Protein AF-A0A7W1B347-F1 (afdb_monomer_lite)

pLDDT: mean 75.91, std 14.92, range [35.22, 96.06]

Secondary structure (DSSP, 8-state):
-HHHHTS--SSSHHHHHHHHHHHHHHHHHT--EEEPHHHHHHHHHHHHHHHHHHHHTTTHHHHHHHHTS---SHHHHHHH--HHHHHHHTTHHHHHHHHHTTTEEE--GGGG-TTTSPPPHHHHHHHHHHHHHH---HHHHHHHHHHHHTT--EEE-S-SGGGGGGGTSEEE---

Radius of gyration: 19.24 Å; chains: 1; bounding box: 47×31×52 Å

Sequence (175 aa):
MAYLRHAFPGEDAEHVARATALFGQIIARNQSCILTPTVYSEVLHLFVKKTYERLLKGKAAQFSAQFGVRINSWSDLLKANPAPLRALNQHLPLLRQALLANNMVIVGQEDLDFASNPPALPYGEELIARMLRYGMDTNDIVITMEASSLGIDAIVSMDRDMQRASLDFDVYTWL

Foldseek 3Di:
DVVLVVQDDDPVPPLSVLVVVVLVVCLVVLAAEEEEQVNVVVVVVVSQQSVLCVVCVVCQVVVCVVQVHRGDGSVSVCVSDVPVVVVVVVCVVVVCVVCVVSNYHYCDVVNVPCVVVPDDPVVVVQLVVQCVQLVDDSVLSVSVVVCVVVVGQAYEDCDPSNVSVVVRHNYDHDD

Structure (mmCIF, N/CA/C/O backbone):
data_AF-A0A7W1B347-F1
#
_entry.id   AF-A0A7W1B347-F1
#
loop_
_atom_site.group_PDB
_atom_site.id
_atom_site.type_symbol
_atom_site.label_atom_id
_atom_site.label_alt_id
_atom_site.label_comp_id
_atom_site.label_asym_id
_atom_site.label_entity_id
_atom_site.label_seq_id
_atom_site.pdbx_PDB_ins_code
_atom_site.Cartn_x
_atom_site.Cartn_y
_atom_site.Cartn_z
_atom_site.occupa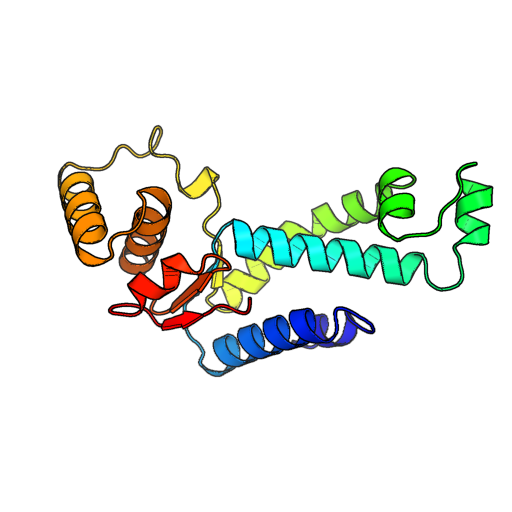ncy
_atom_site.B_iso_or_equiv
_atom_site.auth_seq_id
_atom_site.auth_comp_id
_atom_site.auth_asym_id
_atom_site.auth_atom_id
_atom_site.pdbx_PDB_model_num
ATOM 1 N N . MET A 1 1 ? -3.342 -16.190 1.254 1.00 37.06 1 MET A N 1
ATOM 2 C CA . MET A 1 1 ? -4.694 -15.691 0.887 1.00 37.06 1 MET A CA 1
ATOM 3 C C . MET A 1 1 ? -5.784 -15.888 1.953 1.00 37.06 1 MET A C 1
ATOM 5 O O . MET A 1 1 ? -6.632 -15.011 2.071 1.00 37.06 1 MET A O 1
ATOM 9 N N . ALA A 1 2 ? -5.767 -16.947 2.782 1.00 35.22 2 ALA A N 1
ATOM 10 C CA . ALA A 1 2 ? -6.730 -17.096 3.894 1.00 35.22 2 ALA A CA 1
ATOM 11 C C . ALA A 1 2 ? -6.702 -15.923 4.907 1.00 35.22 2 ALA A C 1
ATOM 13 O O . ALA A 1 2 ? -7.731 -15.565 5.474 1.00 35.22 2 ALA A O 1
ATOM 14 N N . TYR A 1 3 ? -5.544 -15.270 5.066 1.00 35.34 3 TYR A N 1
ATOM 15 C CA . TYR A 1 3 ? -5.344 -14.148 5.992 1.00 35.34 3 TYR A CA 1
ATOM 16 C C . TYR A 1 3 ? -6.043 -12.843 5.560 1.00 35.34 3 TYR A C 1
ATOM 18 O O . TYR A 1 3 ? -6.507 -12.083 6.404 1.00 35.34 3 TYR A O 1
ATOM 26 N N . LEU A 1 4 ? -6.174 -12.601 4.249 1.00 36.81 4 LEU A N 1
ATOM 27 C CA . LEU A 1 4 ? -6.777 -11.369 3.722 1.00 36.81 4 LEU A CA 1
ATOM 28 C C . LEU A 1 4 ? -8.312 -11.448 3.690 1.00 36.81 4 LEU A C 1
ATOM 30 O O . LEU A 1 4 ? -8.978 -10.471 4.012 1.00 36.81 4 LEU A O 1
ATOM 34 N N . ARG A 1 5 ? -8.901 -12.622 3.405 1.00 36.38 5 ARG A N 1
ATOM 35 C CA . ARG A 1 5 ? -10.371 -12.797 3.390 1.00 36.38 5 ARG A CA 1
ATOM 36 C C . ARG A 1 5 ? -11.026 -12.733 4.775 1.00 36.38 5 ARG A C 1
ATOM 38 O O . ARG A 1 5 ? -12.170 -12.308 4.874 1.00 36.38 5 ARG A O 1
ATOM 45 N N . HIS A 1 6 ? -10.324 -13.114 5.844 1.00 38.41 6 HIS A N 1
ATOM 46 C CA . HIS A 1 6 ? -10.853 -13.016 7.214 1.00 38.41 6 HIS A CA 1
ATOM 47 C C . HIS A 1 6 ? -10.747 -11.608 7.823 1.00 38.41 6 HIS A C 1
ATOM 49 O O . HIS A 1 6 ? -11.348 -11.339 8.866 1.00 38.41 6 HIS A O 1
ATOM 55 N N . ALA A 1 7 ? -9.998 -10.698 7.198 1.00 39.47 7 ALA A N 1
ATOM 56 C CA . ALA A 1 7 ? -9.634 -9.432 7.818 1.00 39.47 7 ALA A CA 1
ATOM 57 C C . ALA A 1 7 ? -10.665 -8.298 7.623 1.00 39.47 7 ALA A C 1
ATOM 59 O O . ALA A 1 7 ? -10.589 -7.311 8.357 1.00 39.47 7 ALA A O 1
ATOM 60 N N . PHE A 1 8 ? -11.659 -8.419 6.729 1.00 45.88 8 PHE A N 1
ATOM 61 C CA . PHE A 1 8 ? -12.406 -7.238 6.261 1.00 45.88 8 PHE A CA 1
ATOM 62 C C . PHE A 1 8 ? -13.917 -7.459 5.997 1.00 45.88 8 PHE A C 1
ATOM 64 O O . PHE A 1 8 ? -14.277 -7.968 4.938 1.00 45.88 8 PHE A O 1
ATOM 71 N N . PRO A 1 9 ? -14.822 -7.002 6.895 1.00 39.50 9 PRO A N 1
ATOM 72 C CA . PRO A 1 9 ? -16.216 -6.732 6.523 1.00 39.50 9 PRO A CA 1
ATOM 73 C C . PRO A 1 9 ? -16.675 -5.287 6.837 1.00 39.50 9 PRO A C 1
ATOM 75 O O . PRO A 1 9 ? -16.522 -4.823 7.966 1.00 39.50 9 PRO A O 1
ATOM 78 N N . GLY A 1 10 ? -17.310 -4.636 5.846 1.00 43.62 10 GLY A N 1
ATOM 79 C CA . GLY A 1 10 ? -18.163 -3.432 5.973 1.00 43.62 10 GLY A CA 1
ATOM 80 C C . GLY A 1 10 ? -17.487 -2.083 5.669 1.00 43.62 10 GLY A C 1
ATOM 81 O O . GLY A 1 10 ? -16.587 -1.707 6.408 1.00 43.62 10 GLY A O 1
ATOM 82 N N . GLU A 1 11 ? -17.921 -1.414 4.583 1.00 39.62 11 GLU A N 1
ATOM 83 C CA . GLU A 1 11 ? -17.786 0.024 4.205 1.00 39.62 11 GLU A CA 1
ATOM 84 C C . GLU A 1 11 ? -16.441 0.712 4.586 1.00 39.62 11 GLU A C 1
ATOM 86 O O . GLU A 1 11 ? -16.324 1.251 5.675 1.00 39.62 11 GLU A O 1
ATOM 91 N N . ASP A 1 12 ? -15.305 0.723 3.866 1.00 51.34 12 ASP A N 1
ATOM 92 C CA . ASP A 1 12 ? -14.918 0.739 2.438 1.00 51.34 12 ASP A CA 1
ATOM 93 C C . ASP A 1 12 ? -14.935 -0.604 1.698 1.00 51.34 12 ASP A C 1
ATOM 95 O O . ASP A 1 12 ? -13.911 -1.077 1.198 1.00 51.34 12 ASP A O 1
ATOM 99 N N . ALA A 1 13 ? -16.094 -1.251 1.605 1.00 51.94 13 ALA A N 1
ATOM 100 C CA . ALA A 1 13 ? -16.188 -2.521 0.894 1.00 51.94 13 ALA A CA 1
ATOM 101 C C . ALA A 1 13 ? -15.691 -2.406 -0.554 1.00 51.94 13 ALA A C 1
ATOM 103 O O . ALA A 1 13 ? -15.068 -3.341 -1.032 1.00 51.94 13 ALA A O 1
ATOM 104 N N . GLU A 1 14 ? -15.897 -1.269 -1.224 1.00 55.50 14 GLU A N 1
ATOM 105 C CA . GLU A 1 14 ? -15.528 -1.111 -2.627 1.00 55.50 14 GLU A CA 1
ATOM 106 C C . GLU A 1 14 ? -14.028 -0.877 -2.840 1.00 55.50 14 GLU A C 1
ATOM 108 O O . GLU A 1 14 ? -13.422 -1.648 -3.571 1.00 55.50 14 GLU A O 1
ATOM 113 N N . HIS A 1 15 ? -13.383 0.093 -2.178 1.00 57.41 15 HIS A N 1
ATOM 114 C CA . HIS A 1 15 ? -11.928 0.280 -2.313 1.00 57.41 15 HIS A CA 1
ATOM 115 C C . HIS A 1 15 ? -11.139 -0.917 -1.774 1.00 57.41 15 HIS A C 1
ATOM 117 O O . HIS A 1 15 ? -10.172 -1.343 -2.401 1.00 57.41 15 HIS A O 1
ATOM 123 N N . VAL A 1 16 ? -11.584 -1.525 -0.669 1.00 58.59 16 VAL A N 1
ATOM 124 C CA . VAL A 1 16 ? -10.960 -2.748 -0.146 1.00 58.59 16 VAL A CA 1
ATOM 125 C C . VAL A 1 16 ? -11.219 -3.929 -1.078 1.00 58.59 16 VAL A C 1
ATOM 127 O O . VAL A 1 16 ? -10.302 -4.717 -1.296 1.00 58.59 16 VAL A O 1
ATOM 130 N N . ALA A 1 17 ? -12.410 -4.066 -1.675 1.00 63.59 17 ALA A N 1
ATOM 131 C CA . ALA A 1 17 ? -12.665 -5.108 -2.671 1.00 63.59 17 ALA A CA 1
ATOM 132 C C . ALA A 1 17 ? -11.869 -4.876 -3.954 1.00 63.59 17 ALA A C 1
ATOM 134 O O . ALA A 1 17 ? -11.343 -5.845 -4.486 1.00 63.59 17 ALA A O 1
ATOM 135 N N . ARG A 1 18 ? -11.727 -3.632 -4.425 1.00 66.06 18 ARG A N 1
ATOM 136 C CA . ARG A 1 18 ? -10.913 -3.273 -5.594 1.00 66.06 18 ARG A CA 1
ATOM 137 C C . ARG A 1 18 ? -9.438 -3.567 -5.334 1.00 66.06 18 ARG A C 1
ATOM 139 O O . ARG A 1 18 ? -8.836 -4.274 -6.131 1.00 66.06 18 ARG A O 1
ATOM 146 N N . ALA A 1 19 ? -8.887 -3.142 -4.196 1.00 65.62 19 ALA A N 1
ATOM 147 C CA . ALA A 1 19 ? -7.517 -3.465 -3.801 1.00 65.62 19 ALA A CA 1
ATOM 148 C C . ALA A 1 19 ? -7.325 -4.984 -3.631 1.00 65.62 19 ALA A C 1
ATOM 150 O O . ALA A 1 19 ? -6.387 -5.559 -4.170 1.00 65.62 19 ALA A O 1
ATOM 151 N N . THR A 1 20 ? -8.247 -5.675 -2.953 1.00 67.38 20 THR A N 1
ATOM 152 C CA . THR A 1 20 ? -8.185 -7.139 -2.767 1.00 67.38 20 THR A CA 1
ATOM 153 C C . THR A 1 20 ? -8.296 -7.888 -4.094 1.00 67.38 20 THR A C 1
ATOM 155 O O . THR A 1 20 ? -7.584 -8.868 -4.304 1.00 67.38 20 THR A O 1
ATOM 158 N N . ALA A 1 21 ? -9.178 -7.447 -4.992 1.00 72.31 21 ALA A N 1
ATOM 159 C CA . ALA A 1 21 ? -9.325 -8.006 -6.328 1.00 72.31 21 ALA A CA 1
ATOM 160 C C . ALA A 1 21 ? -8.063 -7.763 -7.152 1.00 72.31 21 ALA A C 1
ATOM 162 O O . ALA A 1 21 ? -7.590 -8.692 -7.795 1.00 72.31 21 ALA A O 1
ATOM 163 N N . LEU A 1 22 ? -7.486 -6.564 -7.076 1.00 73.50 22 LEU A N 1
ATOM 164 C CA . LEU A 1 22 ? -6.257 -6.217 -7.772 1.00 73.50 22 LEU A CA 1
ATOM 165 C C . LEU A 1 22 ? -5.074 -7.064 -7.291 1.00 73.50 22 LEU A C 1
ATOM 167 O O . LEU A 1 22 ? -4.438 -7.738 -8.096 1.00 73.50 22 LEU A O 1
ATOM 171 N N . PHE A 1 23 ? -4.817 -7.111 -5.982 1.00 72.50 23 PHE A N 1
ATOM 172 C CA . PHE A 1 23 ? -3.769 -7.970 -5.425 1.00 72.50 23 PHE A CA 1
ATOM 173 C C . PHE A 1 23 ? -4.032 -9.451 -5.732 1.00 72.50 23 PHE A C 1
ATOM 175 O O . PHE A 1 23 ? -3.101 -10.204 -6.005 1.00 72.50 23 PHE A O 1
ATOM 182 N N . GLY A 1 24 ? -5.301 -9.871 -5.748 1.00 73.12 24 GLY A N 1
ATOM 183 C CA . GLY A 1 24 ? -5.703 -11.204 -6.188 1.00 73.12 24 GLY A CA 1
ATOM 184 C C . GLY A 1 24 ? -5.368 -11.485 -7.656 1.00 73.12 24 GLY A C 1
ATOM 185 O O . GLY A 1 24 ? -4.903 -12.579 -7.960 1.00 73.12 24 GLY A O 1
ATOM 186 N N . GLN A 1 25 ? -5.565 -10.513 -8.550 1.00 75.00 25 GLN A N 1
ATOM 187 C CA . GLN A 1 25 ? -5.216 -10.621 -9.969 1.00 75.00 25 GLN A CA 1
ATOM 188 C C . GLN A 1 25 ? -3.704 -10.697 -10.175 1.00 75.00 25 GLN A C 1
ATOM 190 O O . GLN A 1 25 ? -3.249 -11.577 -10.899 1.00 75.00 25 GLN A O 1
ATOM 195 N N . ILE A 1 26 ? -2.933 -9.841 -9.501 1.00 73.25 26 ILE A 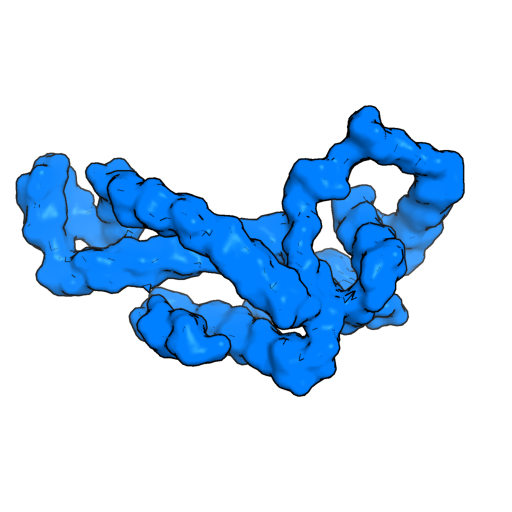N 1
ATOM 196 C CA . ILE A 1 26 ? -1.465 -9.834 -9.583 1.00 73.25 26 ILE A CA 1
ATOM 197 C C . ILE A 1 26 ? -0.895 -11.188 -9.147 1.00 73.25 26 ILE A C 1
ATOM 199 O O . ILE A 1 26 ? -0.118 -11.807 -9.872 1.00 73.25 26 ILE A O 1
ATOM 203 N N . ILE A 1 27 ? -1.357 -11.702 -8.001 1.00 73.06 27 ILE A N 1
ATOM 204 C CA . ILE A 1 27 ? -0.930 -13.010 -7.487 1.00 73.06 27 ILE A CA 1
ATOM 205 C C . ILE A 1 27 ? -1.342 -14.135 -8.441 1.00 73.06 27 ILE A C 1
ATOM 207 O O . ILE A 1 27 ? -0.553 -15.037 -8.701 1.00 73.06 27 ILE A O 1
ATOM 211 N N . ALA A 1 28 ? -2.559 -14.088 -8.993 1.00 76.38 28 ALA A N 1
ATOM 212 C CA . ALA A 1 28 ? -3.025 -15.097 -9.945 1.00 76.38 28 ALA A CA 1
ATOM 213 C C . ALA A 1 28 ? -2.215 -15.105 -11.252 1.00 76.38 28 ALA A C 1
ATOM 215 O O . ALA A 1 28 ? -2.094 -16.154 -11.882 1.00 76.38 28 ALA A O 1
ATOM 216 N N . ARG A 1 29 ? -1.658 -13.956 -11.650 1.00 78.56 29 ARG A N 1
ATOM 217 C CA . ARG A 1 29 ? -0.789 -13.818 -12.825 1.00 78.56 29 ARG A CA 1
ATOM 218 C C . ARG A 1 29 ? 0.678 -14.144 -12.534 1.00 78.56 29 ARG A C 1
ATOM 220 O O . ARG A 1 29 ? 1.456 -14.219 -13.475 1.00 78.56 29 ARG A O 1
ATOM 227 N N . ASN A 1 30 ? 1.043 -14.363 -11.265 1.00 76.00 30 ASN A N 1
ATOM 228 C CA . ASN A 1 30 ? 2.424 -14.567 -10.816 1.00 76.00 30 ASN A CA 1
ATOM 229 C C . ASN A 1 30 ? 3.379 -13.458 -11.309 1.00 76.00 30 ASN A C 1
ATOM 231 O O . ASN A 1 30 ? 4.544 -13.728 -11.593 1.00 76.00 30 ASN A O 1
ATOM 235 N N . GLN A 1 31 ? 2.863 -12.232 -11.440 1.00 79.19 31 GLN A N 1
ATOM 236 C CA . GLN A 1 31 ? 3.638 -11.077 -11.891 1.00 79.19 31 GLN A CA 1
ATOM 237 C C . GLN A 1 31 ? 4.531 -10.553 -10.775 1.00 79.19 31 GLN A C 1
ATOM 239 O O . GLN A 1 31 ? 4.167 -10.617 -9.597 1.00 79.19 31 GLN A O 1
ATOM 244 N N . SER A 1 32 ? 5.680 -10.007 -11.163 1.00 82.25 32 SER A N 1
ATOM 245 C CA . SER A 1 32 ? 6.534 -9.264 -10.248 1.00 82.25 32 SER A CA 1
ATOM 246 C C . SER A 1 32 ? 6.038 -7.824 -10.194 1.00 82.25 32 SER A C 1
ATOM 248 O O . SER A 1 32 ? 5.677 -7.246 -11.214 1.00 82.25 32 SER A O 1
ATOM 250 N N . CYS A 1 33 ? 5.958 -7.222 -9.011 1.00 81.94 33 CYS A N 1
ATOM 251 C CA . CYS A 1 33 ? 5.374 -5.888 -8.864 1.00 81.94 33 CYS A CA 1
ATOM 252 C C . CYS A 1 33 ? 6.170 -5.007 -7.915 1.00 81.94 33 CYS A C 1
ATOM 254 O O . CYS A 1 33 ? 6.548 -5.458 -6.834 1.00 81.94 33 CYS A O 1
ATOM 256 N N . ILE A 1 34 ? 6.313 -3.725 -8.265 1.00 82.75 34 ILE A N 1
ATOM 257 C CA . ILE A 1 34 ? 6.675 -2.680 -7.302 1.00 82.75 34 ILE A CA 1
ATOM 258 C C . ILE A 1 34 ? 5.408 -2.067 -6.716 1.00 82.75 34 ILE A C 1
ATOM 260 O O . ILE A 1 34 ? 4.489 -1.671 -7.436 1.00 82.75 34 ILE A O 1
ATOM 264 N N . LEU A 1 35 ? 5.396 -1.955 -5.391 1.00 80.12 35 LEU A N 1
ATOM 265 C CA . LEU A 1 35 ? 4.453 -1.153 -4.628 1.00 80.12 35 LEU A CA 1
ATOM 266 C C . LEU A 1 35 ? 5.112 0.176 -4.278 1.00 80.12 35 LEU A C 1
ATOM 268 O O . LEU A 1 35 ? 6.140 0.199 -3.596 1.00 80.12 35 LEU A O 1
ATOM 272 N N . THR A 1 36 ? 4.499 1.280 -4.708 1.00 78.94 36 THR A N 1
ATOM 273 C CA . THR A 1 36 ? 4.964 2.615 -4.318 1.00 78.94 36 THR A CA 1
ATOM 274 C C . THR A 1 36 ? 4.767 2.850 -2.812 1.00 78.94 36 THR A C 1
ATOM 276 O O . THR A 1 36 ? 3.859 2.256 -2.209 1.00 78.94 36 THR A O 1
ATOM 279 N N . PRO A 1 37 ? 5.553 3.749 -2.179 1.00 73.88 37 PRO A N 1
ATOM 280 C CA . PRO A 1 37 ? 5.396 4.073 -0.759 1.00 73.88 37 PRO A CA 1
ATOM 281 C C . PRO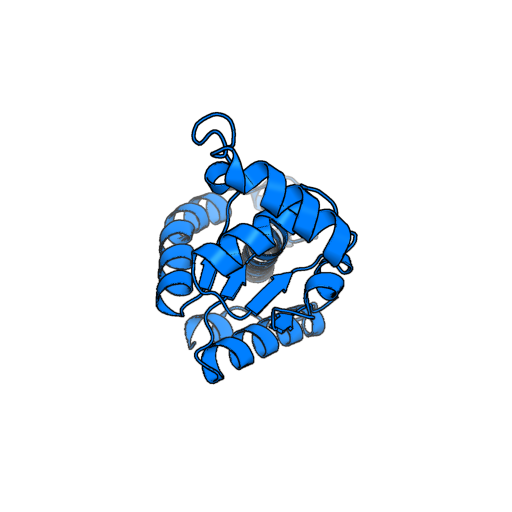 A 1 37 ? 3.961 4.465 -0.379 1.00 73.88 37 PRO A C 1
ATOM 283 O O . PRO A 1 37 ? 3.468 4.099 0.692 1.00 73.88 37 PRO A O 1
ATOM 286 N N . THR A 1 38 ? 3.267 5.176 -1.272 1.00 74.62 38 THR A N 1
ATOM 287 C CA . THR A 1 38 ? 1.878 5.611 -1.088 1.00 74.62 38 THR A CA 1
ATOM 288 C C . THR A 1 38 ? 0.919 4.425 -1.049 1.00 74.62 38 THR A C 1
ATOM 290 O O . THR A 1 38 ? 0.096 4.336 -0.139 1.00 74.62 38 THR A O 1
ATOM 293 N N . VAL A 1 39 ? 1.054 3.472 -1.979 1.00 78.31 39 VAL A N 1
ATOM 294 C CA . VAL A 1 39 ? 0.247 2.242 -1.976 1.00 78.31 39 VAL A CA 1
ATOM 295 C C . VAL A 1 39 ? 0.494 1.435 -0.709 1.00 78.31 39 VAL A C 1
ATOM 297 O O . VAL A 1 39 ? -0.454 0.981 -0.067 1.00 78.31 39 VAL A O 1
ATOM 300 N N . TYR A 1 40 ? 1.759 1.271 -0.323 1.00 77.56 40 TYR A N 1
ATOM 301 C CA . TYR A 1 40 ? 2.094 0.536 0.888 1.00 77.56 40 TYR A CA 1
ATOM 302 C C . TYR A 1 40 ? 1.495 1.206 2.135 1.00 77.56 40 TYR A C 1
ATOM 304 O O . TYR A 1 40 ? 0.863 0.536 2.953 1.00 77.56 40 TYR A O 1
ATOM 312 N N . SER A 1 41 ? 1.596 2.533 2.237 1.00 73.88 41 SER A N 1
ATOM 313 C CA . SER A 1 41 ? 1.005 3.315 3.331 1.00 73.88 41 SER A CA 1
ATOM 314 C C . SER A 1 41 ? -0.516 3.174 3.398 1.00 73.88 41 SER A C 1
ATOM 316 O O . SER A 1 41 ? -1.067 3.029 4.489 1.00 73.88 41 SER A O 1
ATOM 318 N N . GLU A 1 42 ? -1.196 3.146 2.252 1.00 75.19 42 GLU A N 1
ATOM 319 C CA . GLU A 1 42 ? -2.647 2.954 2.186 1.00 75.19 42 GLU A CA 1
ATOM 320 C C . GLU A 1 42 ? -3.056 1.550 2.654 1.00 75.19 42 GLU A C 1
ATOM 322 O O . GLU A 1 42 ? -3.980 1.394 3.454 1.00 75.19 42 GLU A O 1
ATOM 327 N N . VAL A 1 43 ? -2.319 0.511 2.244 1.00 74.12 43 VAL A N 1
ATOM 328 C CA . VAL A 1 43 ? -2.538 -0.863 2.730 1.00 74.12 43 VAL A CA 1
ATOM 329 C C . VAL A 1 43 ? -2.389 -0.931 4.253 1.00 74.12 43 VAL A C 1
ATOM 331 O O . VAL A 1 43 ? -3.221 -1.544 4.932 1.00 74.12 43 VAL A O 1
ATOM 334 N N . LEU A 1 44 ? -1.372 -0.266 4.812 1.00 76.06 44 LEU A N 1
ATOM 335 C CA . LEU A 1 44 ? -1.192 -0.167 6.261 1.00 76.06 44 LEU A CA 1
ATOM 336 C C . LEU A 1 44 ? -2.342 0.591 6.929 1.00 76.06 44 LEU A C 1
ATOM 338 O O . LEU A 1 44 ? -2.867 0.130 7.946 1.00 76.06 44 LEU A O 1
ATOM 342 N N . HIS A 1 45 ? -2.769 1.716 6.354 1.00 75.75 45 HIS A N 1
ATOM 343 C CA . HIS A 1 45 ? -3.875 2.518 6.870 1.00 75.75 45 HIS A CA 1
ATOM 344 C C . HIS A 1 45 ? -5.170 1.704 6.954 1.00 75.75 45 HIS A C 1
ATOM 346 O O . HIS A 1 45 ? -5.809 1.657 8.010 1.00 75.75 45 HIS A O 1
ATOM 352 N N . LEU A 1 46 ? -5.517 0.988 5.882 1.00 72.81 46 LEU A N 1
ATOM 353 C CA . LEU A 1 46 ? -6.682 0.105 5.834 1.00 72.81 46 LEU A CA 1
ATOM 354 C C . LEU A 1 46 ? -6.599 -1.004 6.889 1.00 72.81 46 LEU A C 1
ATOM 356 O O . LEU A 1 46 ? -7.592 -1.303 7.563 1.00 72.81 46 LEU A O 1
ATOM 360 N N . PHE A 1 47 ? -5.416 -1.589 7.080 1.00 72.88 47 PHE A N 1
ATOM 361 C CA . PHE A 1 47 ? -5.199 -2.633 8.079 1.00 72.88 47 PHE A CA 1
ATOM 362 C C . PHE A 1 47 ? -5.391 -2.118 9.514 1.00 72.88 47 PHE A C 1
ATOM 364 O O . PHE A 1 47 ? -6.062 -2.762 10.332 1.00 72.88 47 PHE A O 1
ATOM 371 N N . VAL A 1 48 ? -4.869 -0.924 9.811 1.00 79.88 48 VAL A N 1
ATOM 372 C CA . VAL A 1 48 ? -5.068 -0.245 11.098 1.00 79.88 48 VAL A CA 1
ATOM 373 C C . VAL A 1 48 ? -6.546 0.079 11.300 1.00 79.88 48 VAL A C 1
ATOM 375 O O . VAL A 1 48 ? -7.131 -0.367 12.290 1.00 79.88 48 VAL A O 1
ATOM 378 N N . LYS A 1 49 ? -7.182 0.773 10.347 1.00 80.94 49 LYS A N 1
ATOM 379 C CA . LYS A 1 49 ? -8.605 1.142 10.400 1.00 80.94 49 LYS A CA 1
ATOM 380 C C . LYS A 1 49 ? -9.478 -0.064 10.739 1.00 80.94 49 LYS A C 1
ATOM 382 O O . LYS A 1 49 ? -10.213 -0.039 11.725 1.00 80.94 49 LYS A O 1
ATOM 387 N N . LYS A 1 50 ? -9.333 -1.165 9.999 1.00 77.62 50 LYS A N 1
ATOM 388 C CA . LYS A 1 50 ? -10.166 -2.370 10.156 1.00 77.62 50 LYS A CA 1
ATOM 389 C C . LYS A 1 50 ? -9.920 -3.102 11.472 1.00 77.62 50 LYS A C 1
ATOM 391 O O . LYS A 1 50 ? -10.856 -3.645 12.063 1.00 77.62 50 LYS A O 1
ATOM 396 N N . THR A 1 51 ? -8.686 -3.081 11.972 1.00 81.50 51 THR A N 1
ATOM 397 C CA . THR A 1 51 ? -8.370 -3.600 13.310 1.00 81.50 51 THR A CA 1
ATOM 398 C C . THR A 1 51 ? -9.134 -2.825 14.382 1.00 81.50 51 THR A C 1
ATOM 400 O O . THR A 1 51 ? -9.796 -3.428 15.229 1.00 81.50 51 THR A O 1
ATOM 403 N N . TYR A 1 52 ? -9.111 -1.494 14.313 1.00 85.19 52 TYR A N 1
ATOM 404 C CA . TYR A 1 52 ? -9.799 -0.640 15.278 1.00 85.19 52 TYR A CA 1
ATOM 405 C C . TYR A 1 52 ? -11.324 -0.684 15.139 1.00 85.19 52 TYR A C 1
ATOM 407 O O . TYR A 1 52 ? -12.016 -0.726 16.152 1.00 85.19 52 TYR A O 1
ATOM 415 N N . GLU A 1 53 ? -11.865 -0.770 13.923 1.00 87.50 53 GLU A N 1
ATOM 416 C CA . GLU A 1 53 ? -13.301 -0.983 13.695 1.00 87.50 53 GLU A CA 1
ATOM 417 C C . GLU A 1 53 ? -13.785 -2.302 14.312 1.00 87.50 53 GLU A C 1
ATOM 419 O O . GLU A 1 53 ? -14.820 -2.333 14.983 1.00 87.50 53 GLU A O 1
ATOM 424 N N . ARG A 1 54 ? -13.017 -3.391 14.157 1.00 87.75 54 ARG A N 1
ATOM 425 C CA . ARG A 1 54 ? -13.349 -4.689 14.765 1.00 87.75 54 ARG A CA 1
ATOM 426 C C . ARG A 1 54 ? -13.329 -4.622 16.288 1.00 87.75 54 ARG A C 1
ATOM 428 O O . ARG A 1 54 ? -14.207 -5.197 16.925 1.00 87.75 54 ARG A O 1
ATOM 435 N N . LEU A 1 55 ? -12.342 -3.936 16.863 1.00 89.25 55 LEU A N 1
ATOM 436 C CA . LEU A 1 55 ? -12.269 -3.731 18.309 1.00 89.25 55 LEU A CA 1
ATOM 437 C C . LEU A 1 55 ? -13.466 -2.920 18.806 1.00 89.25 55 LEU A C 1
ATOM 439 O O . LEU A 1 55 ? -14.087 -3.304 19.795 1.00 89.25 55 LEU A O 1
ATOM 443 N N . LEU A 1 56 ? -13.808 -1.840 18.101 1.00 92.38 56 LEU A N 1
ATOM 444 C CA . LEU A 1 56 ? -14.871 -0.911 18.472 1.00 92.38 56 LEU A CA 1
ATOM 445 C C . LEU A 1 56 ? -16.279 -1.511 18.343 1.00 92.38 56 LEU A C 1
ATOM 447 O O . LEU A 1 56 ? -17.193 -1.066 19.043 1.00 92.38 56 LEU A O 1
ATOM 451 N N . LYS A 1 57 ? -16.471 -2.513 17.476 1.00 92.44 57 LYS A N 1
ATOM 452 C CA . LYS A 1 57 ? -17.779 -3.100 17.154 1.00 92.44 57 LYS A CA 1
ATOM 453 C C . LYS A 1 57 ? -18.546 -3.528 18.413 1.00 92.44 57 LYS A C 1
ATOM 455 O O . LYS A 1 57 ? -18.193 -4.499 19.078 1.00 92.44 57 LYS A O 1
ATOM 460 N N . GLY A 1 58 ? -19.616 -2.791 18.721 1.00 90.00 58 GLY A N 1
ATOM 461 C CA . GLY A 1 58 ? -20.480 -3.028 19.885 1.00 90.00 58 GLY A CA 1
ATOM 462 C C . GLY A 1 58 ? -19.877 -2.641 21.244 1.00 90.00 58 GLY A C 1
ATOM 463 O O . GLY A 1 58 ? -20.495 -2.914 22.266 1.00 90.00 58 GLY A O 1
ATOM 464 N N . LYS A 1 59 ? -18.695 -2.009 21.281 1.00 94.62 59 LYS A N 1
ATOM 465 C CA . LYS A 1 59 ? -17.937 -1.707 22.513 1.00 94.62 59 LYS A CA 1
ATOM 466 C C . LYS A 1 59 ? -17.637 -0.219 22.719 1.00 94.62 59 LYS A C 1
ATOM 468 O O . LYS A 1 59 ? -16.906 0.139 23.638 1.00 94.62 59 LYS A O 1
ATOM 473 N N . ALA A 1 60 ? -18.210 0.667 21.903 1.00 91.94 60 ALA A N 1
ATOM 474 C CA . ALA A 1 60 ? -17.950 2.110 21.960 1.00 91.94 60 ALA A CA 1
ATOM 475 C C . ALA A 1 60 ? -18.210 2.733 23.3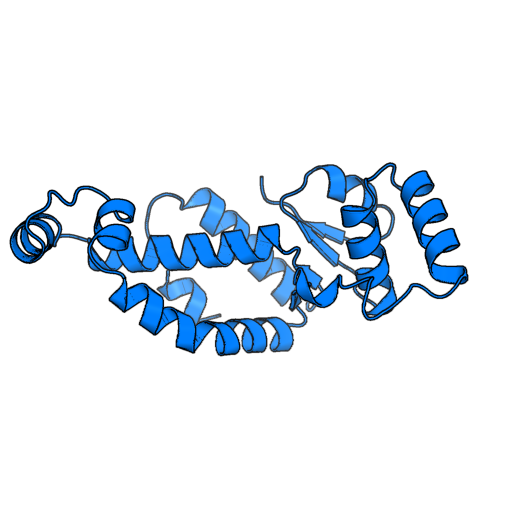46 1.00 91.94 60 ALA A C 1
ATOM 477 O O . ALA A 1 60 ? -17.369 3.470 23.862 1.00 91.94 60 ALA A O 1
ATOM 478 N N . ALA A 1 61 ? -19.332 2.388 23.989 1.00 93.50 61 ALA A N 1
ATOM 479 C CA . ALA A 1 61 ? -19.661 2.875 25.332 1.00 93.50 61 ALA A CA 1
ATOM 480 C C . ALA A 1 61 ? -18.674 2.364 26.396 1.00 93.50 61 ALA A C 1
ATOM 482 O O . ALA A 1 61 ? -18.243 3.128 27.257 1.00 93.50 61 ALA A O 1
ATOM 483 N N . GLN A 1 62 ? -18.262 1.096 26.294 1.00 95.81 62 GLN A N 1
ATOM 484 C CA . GLN A 1 62 ? -17.275 0.496 27.193 1.00 95.81 62 GLN A CA 1
ATOM 485 C C . GLN A 1 62 ? -15.922 1.206 27.082 1.00 95.81 62 GLN A C 1
ATOM 487 O O . GLN A 1 62 ? -15.351 1.590 28.099 1.00 95.81 62 GLN A O 1
ATOM 492 N N . PHE A 1 63 ? -15.425 1.423 25.862 1.00 95.81 63 PHE A N 1
ATOM 493 C CA . PHE A 1 63 ? -14.171 2.150 25.665 1.00 95.81 63 PHE A CA 1
ATOM 494 C C . PHE A 1 63 ? -14.272 3.608 26.101 1.00 95.81 63 PHE A C 1
ATOM 496 O O . PHE A 1 63 ? -13.316 4.135 26.664 1.00 95.81 63 PHE A O 1
ATOM 503 N N . SER A 1 64 ? -15.432 4.241 25.912 1.00 95.38 64 SER A N 1
ATOM 504 C CA . SER A 1 64 ? -15.635 5.611 26.382 1.00 95.38 64 SER A CA 1
ATOM 505 C C . SER A 1 64 ? -15.539 5.713 27.906 1.00 95.38 64 SER A C 1
ATOM 507 O O . SER A 1 64 ? -14.876 6.608 28.426 1.00 95.38 64 SER A O 1
ATOM 509 N N . ALA A 1 65 ? -16.136 4.759 28.627 1.00 95.75 65 ALA A N 1
ATOM 510 C CA . ALA A 1 65 ? -16.019 4.673 30.080 1.00 95.75 65 ALA A CA 1
ATOM 511 C C . ALA A 1 65 ? -14.585 4.345 30.530 1.00 95.75 65 ALA A C 1
ATOM 513 O O . ALA A 1 65 ? -14.095 4.930 31.490 1.00 95.75 65 ALA A O 1
ATOM 514 N N . GLN A 1 66 ? -13.900 3.443 29.820 1.00 96.06 66 GLN A N 1
ATOM 515 C CA . GLN A 1 66 ? -12.536 3.023 30.148 1.00 96.06 66 GLN A CA 1
ATOM 516 C C . GLN A 1 66 ? -11.512 4.157 30.008 1.00 96.06 66 GLN A C 1
ATOM 518 O O . GLN A 1 66 ? -10.624 4.279 30.848 1.00 96.06 66 GLN A O 1
ATOM 523 N N . PHE A 1 67 ? -11.603 4.956 28.943 1.00 94.38 67 PHE A N 1
ATOM 524 C CA . PHE A 1 67 ? -10.610 5.992 28.635 1.00 94.38 67 PHE A CA 1
ATOM 525 C C . PHE A 1 67 ? -11.023 7.398 29.085 1.00 94.38 67 PHE A C 1
ATOM 527 O O . PHE A 1 67 ? -10.250 8.336 28.917 1.00 94.38 67 PHE A O 1
ATOM 534 N N . GLY A 1 68 ? -12.230 7.567 29.635 1.00 93.75 68 GLY A N 1
ATOM 535 C CA . GLY A 1 68 ? -12.729 8.867 30.095 1.00 93.75 68 GLY A CA 1
ATOM 536 C C . GLY A 1 68 ? -12.963 9.886 28.972 1.00 93.75 68 GLY A C 1
ATOM 537 O O . GLY A 1 68 ? -13.078 11.079 29.238 1.00 93.75 68 GLY A O 1
ATOM 538 N N . VAL A 1 69 ? -13.033 9.436 27.716 1.00 93.25 69 VAL A N 1
ATOM 539 C CA . VAL A 1 69 ? -13.256 10.268 26.524 1.00 93.25 69 VAL A CA 1
ATOM 540 C C . VAL A 1 69 ? -14.338 9.643 25.655 1.00 93.25 69 VAL A C 1
ATOM 542 O O . VAL A 1 69 ? -14.495 8.427 25.626 1.00 93.25 69 VAL A O 1
ATOM 545 N N . ARG A 1 70 ? -15.099 10.453 24.918 1.00 94.12 70 ARG A N 1
ATOM 546 C CA . ARG A 1 70 ? -16.140 9.929 24.028 1.00 94.12 70 ARG A CA 1
ATOM 547 C C . ARG A 1 70 ? -15.509 9.269 22.797 1.00 94.12 70 ARG A C 1
ATOM 549 O O . ARG A 1 70 ? -14.869 9.950 22.003 1.00 94.12 70 ARG A O 1
ATOM 556 N N . ILE A 1 71 ? -15.746 7.971 22.615 1.00 93.62 71 ILE A N 1
ATOM 557 C CA . ILE A 1 71 ? -15.289 7.187 21.461 1.00 93.62 71 ILE A CA 1
ATOM 558 C C . ILE A 1 71 ? -16.474 6.939 20.519 1.00 93.62 71 ILE A C 1
ATOM 560 O O . ILE A 1 71 ? -17.365 6.157 20.854 1.00 93.62 71 ILE A O 1
ATOM 564 N N . ASN A 1 72 ? -16.489 7.575 19.341 1.00 90.06 72 ASN A N 1
ATOM 565 C CA . ASN A 1 72 ? -17.537 7.364 18.326 1.00 90.06 72 ASN A CA 1
ATOM 566 C C . ASN A 1 72 ? -17.003 6.723 17.037 1.00 90.06 72 ASN A C 1
ATOM 568 O O . ASN A 1 72 ? -17.783 6.203 16.245 1.00 90.06 72 ASN A O 1
ATOM 572 N N . SER A 1 73 ? -15.691 6.770 16.814 1.00 89.06 73 SER A N 1
ATOM 573 C CA . SER A 1 73 ? -15.047 6.278 15.599 1.00 89.06 73 SER A CA 1
ATOM 574 C C . SER A 1 73 ? -13.814 5.429 15.901 1.00 89.06 73 SER A C 1
ATOM 576 O O . SER A 1 73 ? -13.250 5.469 16.999 1.00 89.06 73 SER A O 1
ATOM 578 N N . TRP A 1 74 ? -13.356 4.678 14.896 1.00 88.00 74 TRP A N 1
ATOM 579 C CA . TRP A 1 74 ? -12.091 3.942 14.968 1.00 88.00 74 TRP A CA 1
ATOM 580 C C . TRP A 1 74 ? -10.908 4.885 15.244 1.00 88.00 74 TRP A C 1
ATOM 582 O O . TRP A 1 74 ? -9.993 4.517 15.978 1.00 88.00 74 TRP A O 1
ATOM 592 N N . SER A 1 75 ? -10.954 6.111 14.708 1.00 85.25 75 SER A N 1
ATOM 593 C CA . SER A 1 75 ? -9.903 7.113 14.885 1.00 85.25 75 SER A CA 1
ATOM 594 C C . SER A 1 75 ? -9.848 7.657 16.315 1.00 85.25 75 SER A C 1
ATOM 596 O O . SER A 1 75 ? -8.760 7.909 16.831 1.00 85.25 75 SER A O 1
ATOM 598 N N . ASP A 1 76 ? -10.998 7.763 16.991 1.00 87.06 76 ASP A N 1
ATOM 599 C CA . ASP A 1 76 ? -11.056 8.149 18.405 1.00 87.06 76 ASP A CA 1
ATOM 600 C C . ASP A 1 76 ? -10.420 7.057 19.270 1.00 87.06 76 ASP A C 1
ATOM 602 O O . ASP A 1 76 ? -9.601 7.344 20.143 1.00 87.06 76 ASP A O 1
ATOM 606 N N . LEU A 1 77 ? -10.742 5.789 18.980 1.00 89.94 77 LEU A N 1
ATOM 607 C CA . LEU A 1 77 ? -10.171 4.645 19.689 1.00 89.94 77 LEU A CA 1
ATOM 608 C C . LEU A 1 77 ? -8.662 4.516 19.444 1.00 89.94 77 LEU A C 1
ATOM 610 O O . LEU A 1 77 ? -7.927 4.195 20.374 1.00 89.94 77 LEU A O 1
ATOM 614 N N . LEU A 1 78 ?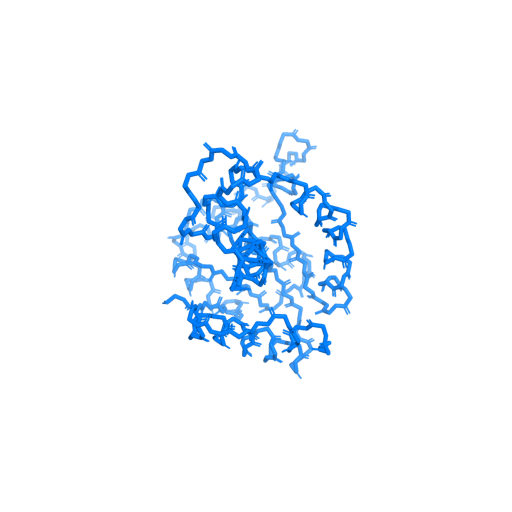 -8.191 4.793 18.226 1.00 87.44 78 LEU A N 1
ATOM 615 C CA . LEU A 1 78 ? -6.764 4.829 17.897 1.00 87.44 78 LEU A CA 1
ATOM 616 C C . LEU A 1 78 ? -6.013 5.860 18.742 1.00 87.44 78 LEU A C 1
ATOM 618 O O . LEU A 1 78 ? -4.977 5.537 19.321 1.00 87.44 78 LEU A O 1
ATOM 622 N N . LYS A 1 79 ? -6.550 7.080 18.846 1.00 87.12 79 LYS A N 1
ATOM 623 C CA . LYS A 1 79 ? -5.950 8.157 19.646 1.00 87.12 79 LYS A CA 1
ATOM 624 C C . LYS A 1 79 ? -5.956 7.832 21.141 1.00 87.12 79 LYS A C 1
ATOM 626 O O . LYS A 1 79 ? -4.977 8.110 21.824 1.00 87.12 79 LYS A O 1
ATOM 631 N N . ALA A 1 80 ? -7.039 7.233 21.639 1.00 88.31 80 ALA A N 1
ATOM 632 C CA . ALA A 1 80 ? -7.192 6.894 23.053 1.00 88.31 80 ALA A CA 1
ATOM 633 C C . ALA A 1 80 ? -6.401 5.642 23.476 1.00 88.31 80 ALA A C 1
ATOM 635 O O . ALA A 1 80 ? -5.996 5.531 24.631 1.00 88.31 80 ALA A O 1
ATOM 636 N N . ASN A 1 81 ? -6.172 4.696 22.559 1.00 90.31 81 ASN A N 1
ATOM 637 C CA . ASN A 1 81 ? -5.494 3.435 22.844 1.00 90.31 81 ASN A CA 1
ATOM 638 C C . ASN A 1 81 ? -4.532 3.026 21.711 1.00 90.31 81 ASN A C 1
ATOM 640 O O . ASN A 1 81 ? -4.944 2.336 20.773 1.00 90.31 81 ASN A O 1
ATOM 644 N N . PRO A 1 82 ? -3.231 3.352 21.816 1.00 85.44 82 PRO A N 1
ATOM 645 C CA . PRO A 1 82 ? -2.232 2.974 20.817 1.00 85.44 82 PRO A CA 1
ATOM 646 C C . PRO A 1 82 ? -1.732 1.524 20.954 1.00 85.44 82 PRO A C 1
ATOM 648 O O . PRO A 1 82 ? -0.918 1.083 20.143 1.00 85.44 82 PRO A O 1
ATOM 651 N N . ALA A 1 83 ? -2.159 0.764 21.972 1.00 87.19 83 ALA A N 1
ATOM 652 C CA . ALA A 1 83 ? -1.627 -0.579 22.220 1.00 87.19 83 ALA A CA 1
ATOM 653 C C . ALA A 1 83 ? -1.869 -1.571 21.059 1.00 87.19 83 ALA A C 1
ATOM 655 O O . ALA A 1 83 ? -0.916 -2.260 20.688 1.00 87.19 83 ALA A O 1
ATOM 656 N N . PRO A 1 84 ? -3.060 -1.621 20.420 1.00 81.38 84 PRO A N 1
ATOM 657 C CA . PRO A 1 84 ? -3.265 -2.444 19.229 1.00 81.38 84 PRO A CA 1
ATOM 658 C C . PRO A 1 84 ? -2.300 -2.093 18.093 1.00 81.38 84 PRO A C 1
ATOM 660 O O . PRO A 1 84 ? -1.716 -2.996 17.507 1.00 81.38 84 PRO A O 1
ATOM 663 N N . LEU A 1 85 ? -2.056 -0.804 17.827 1.00 76.06 85 LEU A N 1
ATOM 664 C CA . LEU A 1 85 ? -1.091 -0.379 16.807 1.00 76.06 85 LEU A CA 1
ATOM 665 C C . LEU A 1 85 ? 0.336 -0.863 17.118 1.00 76.06 85 LEU A C 1
ATOM 667 O O . LEU A 1 85 ? 1.039 -1.330 16.225 1.00 76.06 85 LEU A O 1
ATOM 671 N N . ARG A 1 86 ? 0.764 -0.811 18.387 1.00 77.31 86 ARG A N 1
ATOM 672 C CA . ARG A 1 86 ? 2.083 -1.330 18.798 1.00 77.31 86 ARG A CA 1
ATOM 673 C C . ARG A 1 86 ? 2.205 -2.838 18.592 1.00 77.31 86 ARG A C 1
ATOM 675 O O . ARG A 1 86 ? 3.262 -3.300 18.176 1.00 77.31 86 ARG A O 1
ATOM 682 N N . ALA A 1 87 ? 1.136 -3.591 18.847 1.00 75.69 87 ALA A N 1
ATOM 683 C CA . ALA A 1 87 ? 1.098 -5.020 18.546 1.00 75.69 87 ALA A CA 1
ATOM 684 C C . ALA A 1 87 ? 1.171 -5.272 17.029 1.00 75.69 87 ALA A C 1
ATOM 686 O O . ALA A 1 87 ? 1.918 -6.138 16.586 1.00 75.69 87 ALA A O 1
ATOM 687 N N . LEU A 1 88 ? 0.480 -4.459 16.218 1.00 71.69 88 LEU A N 1
ATOM 688 C CA . LEU A 1 88 ? 0.556 -4.543 14.756 1.00 71.69 88 LEU A CA 1
ATOM 689 C C . LEU A 1 88 ? 1.964 -4.281 14.212 1.00 71.69 88 LEU A C 1
ATOM 691 O O . LEU A 1 88 ? 2.356 -4.928 13.245 1.00 71.69 88 LEU A O 1
ATOM 695 N N . ASN A 1 89 ? 2.739 -3.398 14.848 1.00 68.56 89 ASN A N 1
ATOM 696 C CA . ASN A 1 89 ? 4.114 -3.105 14.436 1.00 68.56 89 ASN A CA 1
ATOM 697 C C . ASN A 1 89 ? 4.993 -4.369 14.372 1.00 68.56 89 ASN A C 1
ATOM 699 O O . ASN A 1 89 ? 5.815 -4.515 13.473 1.00 68.56 89 ASN A O 1
ATOM 703 N N . GLN A 1 90 ? 4.770 -5.327 15.278 1.00 71.31 90 GLN A N 1
ATOM 704 C CA . GLN A 1 90 ? 5.499 -6.602 15.303 1.00 71.31 90 GLN A CA 1
ATOM 705 C C . GLN A 1 90 ? 5.186 -7.492 14.090 1.00 71.31 90 GLN A C 1
ATOM 707 O O . GLN A 1 90 ? 5.969 -8.373 13.745 1.00 71.31 90 GLN A O 1
ATOM 712 N N . HIS A 1 91 ? 4.054 -7.257 13.424 1.00 65.75 91 HIS A N 1
ATOM 713 C CA . HIS A 1 91 ? 3.612 -8.008 12.253 1.00 65.75 91 HIS A CA 1
ATOM 714 C C . HIS A 1 91 ? 3.986 -7.337 10.924 1.00 65.75 91 HIS A C 1
ATOM 716 O O . HIS A 1 91 ? 3.889 -7.984 9.883 1.00 65.75 91 HIS A O 1
ATOM 722 N N . LEU A 1 92 ? 4.445 -6.079 10.930 1.00 65.06 92 LEU A N 1
ATOM 723 C CA . LEU A 1 92 ? 4.842 -5.374 9.704 1.00 65.06 92 LEU A CA 1
ATOM 724 C C . LEU A 1 92 ? 6.006 -6.050 8.959 1.00 65.06 92 LEU A C 1
ATOM 726 O O . LEU A 1 92 ? 5.906 -6.187 7.739 1.00 65.06 92 LEU A O 1
ATOM 730 N N . PRO A 1 93 ? 7.056 -6.569 9.631 1.00 68.94 93 PRO A N 1
ATOM 731 C CA . PRO A 1 93 ? 8.097 -7.327 8.938 1.00 68.94 93 PRO A CA 1
ATOM 732 C C . PRO A 1 93 ? 7.555 -8.593 8.263 1.00 68.94 93 PRO A C 1
ATOM 734 O O . PRO A 1 93 ? 7.962 -8.916 7.151 1.00 68.94 93 PRO A O 1
ATOM 737 N N . LEU A 1 94 ? 6.596 -9.281 8.897 1.00 68.81 94 LEU A N 1
ATOM 738 C CA . LEU A 1 94 ? 5.954 -10.473 8.330 1.00 68.81 94 LEU A CA 1
ATOM 739 C C . LEU A 1 94 ? 5.085 -10.126 7.117 1.00 68.81 94 LEU A C 1
ATOM 741 O O . LEU A 1 94 ? 5.041 -10.896 6.163 1.00 68.81 94 LEU A O 1
ATOM 745 N N . LEU A 1 95 ? 4.422 -8.965 7.126 1.00 68.62 95 LEU A N 1
ATOM 746 C CA . LEU A 1 95 ? 3.695 -8.459 5.963 1.00 68.62 95 LEU A CA 1
ATOM 747 C C . LEU A 1 95 ? 4.654 -8.165 4.801 1.00 68.62 95 LEU A C 1
ATOM 749 O O . LEU A 1 95 ? 4.397 -8.622 3.691 1.00 68.62 95 LEU A O 1
ATOM 753 N N . ARG A 1 96 ? 5.778 -7.477 5.056 1.00 69.69 96 ARG A N 1
ATOM 754 C CA . ARG A 1 96 ? 6.815 -7.219 4.038 1.00 69.69 96 ARG A CA 1
ATOM 755 C C . ARG A 1 96 ? 7.373 -8.529 3.474 1.00 69.69 96 ARG A C 1
ATOM 757 O O . ARG A 1 96 ? 7.440 -8.681 2.262 1.00 69.69 96 ARG A O 1
ATOM 764 N N . GLN A 1 97 ? 7.685 -9.507 4.326 1.00 69.44 97 GLN A N 1
ATOM 765 C CA . GLN A 1 97 ? 8.132 -10.838 3.890 1.00 69.44 97 GLN A CA 1
ATOM 766 C C . GLN A 1 97 ? 7.071 -11.581 3.073 1.00 69.44 97 GLN A C 1
ATOM 768 O O . GLN A 1 97 ? 7.400 -12.202 2.066 1.00 69.44 97 GLN A O 1
ATOM 773 N N . ALA A 1 98 ? 5.801 -11.515 3.478 1.00 69.50 98 ALA A N 1
ATOM 774 C CA . ALA A 1 98 ? 4.715 -12.141 2.738 1.00 69.50 98 ALA A CA 1
ATOM 775 C C . ALA A 1 98 ? 4.532 -11.505 1.353 1.00 69.50 98 ALA A C 1
ATOM 777 O O . ALA A 1 98 ? 4.301 -12.232 0.393 1.00 69.50 98 ALA A O 1
ATOM 778 N N . LEU A 1 99 ? 4.663 -10.182 1.232 1.00 74.94 99 LEU A N 1
ATOM 779 C CA . LEU A 1 99 ? 4.614 -9.484 -0.055 1.00 74.94 99 LEU A CA 1
ATOM 780 C C . LEU A 1 99 ? 5.788 -9.902 -0.952 1.00 74.94 99 LEU A C 1
ATOM 782 O O . LEU A 1 99 ? 5.556 -10.336 -2.078 1.00 74.94 99 LEU A O 1
ATOM 786 N N . LEU A 1 100 ? 7.011 -9.924 -0.416 1.00 75.81 100 LEU A N 1
ATOM 787 C CA . LEU A 1 100 ? 8.196 -10.389 -1.148 1.00 75.81 100 LEU A CA 1
ATOM 788 C C . LEU A 1 100 ? 8.055 -11.841 -1.628 1.00 75.81 100 LEU A C 1
ATOM 790 O O . LEU A 1 100 ? 8.370 -12.148 -2.773 1.00 75.81 100 LEU A O 1
ATOM 794 N N . ALA A 1 101 ? 7.511 -12.729 -0.791 1.00 76.50 101 ALA A N 1
ATOM 795 C CA . ALA A 1 101 ? 7.246 -14.123 -1.156 1.00 76.50 101 ALA A CA 1
ATOM 796 C C . ALA A 1 101 ? 6.164 -14.290 -2.243 1.00 76.50 101 ALA A C 1
ATOM 798 O O . ALA A 1 101 ? 5.999 -15.385 -2.773 1.00 76.50 101 ALA A O 1
ATOM 799 N N . ASN A 1 102 ? 5.413 -13.230 -2.556 1.00 72.62 102 ASN A N 1
ATOM 800 C CA . ASN A 1 102 ? 4.433 -13.180 -3.643 1.00 72.62 102 ASN A CA 1
ATOM 801 C C . ASN A 1 102 ? 4.910 -1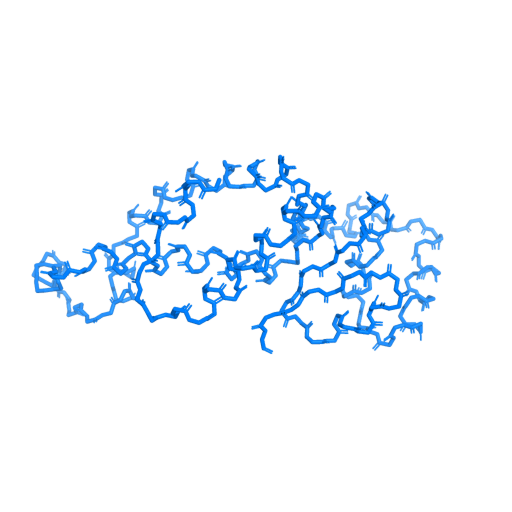2.265 -4.791 1.00 72.62 102 ASN A C 1
ATOM 803 O O . ASN A 1 102 ? 4.079 -11.679 -5.479 1.00 72.62 102 ASN A O 1
ATOM 807 N N . ASN A 1 103 ? 6.230 -12.130 -4.977 1.00 78.50 103 ASN A N 1
ATOM 808 C CA . ASN A 1 103 ? 6.880 -11.305 -6.007 1.00 78.50 103 ASN A CA 1
ATOM 809 C C . ASN A 1 103 ? 6.521 -9.808 -5.943 1.00 78.50 103 ASN A C 1
ATOM 811 O O . ASN A 1 103 ? 6.635 -9.092 -6.934 1.00 78.50 103 ASN A O 1
ATOM 815 N N . MET A 1 104 ? 6.103 -9.309 -4.777 1.00 80.44 104 MET A N 1
ATOM 816 C CA . MET A 1 104 ? 5.810 -7.891 -4.566 1.00 80.44 104 MET A CA 1
ATOM 817 C C . MET A 1 104 ? 6.941 -7.234 -3.776 1.00 80.44 104 MET A C 1
ATOM 819 O O . MET A 1 104 ? 7.148 -7.526 -2.596 1.00 80.44 104 MET A O 1
ATOM 823 N N . VAL A 1 105 ? 7.652 -6.318 -4.422 1.00 80.19 105 VAL A N 1
ATOM 824 C CA . VAL A 1 105 ? 8.702 -5.496 -3.820 1.00 80.19 105 VAL A CA 1
ATOM 825 C C . VAL A 1 105 ? 8.094 -4.172 -3.374 1.00 80.19 105 VAL A C 1
ATOM 827 O O . VAL A 1 105 ? 7.371 -3.518 -4.120 1.00 80.19 105 VAL A O 1
ATOM 830 N N . ILE A 1 106 ? 8.370 -3.771 -2.137 1.00 73.38 106 ILE A N 1
ATOM 831 C CA . ILE A 1 106 ? 8.033 -2.432 -1.649 1.00 73.38 106 ILE A CA 1
ATOM 832 C C . ILE A 1 106 ? 9.281 -1.581 -1.814 1.00 73.38 106 ILE A C 1
ATOM 834 O O . ILE A 1 106 ? 10.306 -1.923 -1.225 1.00 73.38 106 ILE A O 1
ATOM 838 N N . VAL A 1 107 ? 9.168 -0.490 -2.568 1.00 68.62 107 VAL A N 1
ATOM 839 C CA . VAL A 1 107 ? 10.183 0.567 -2.579 1.00 68.62 107 VAL A CA 1
ATOM 840 C C . VAL A 1 107 ? 9.805 1.541 -1.471 1.00 68.62 107 VAL A C 1
ATOM 842 O O . VAL A 1 107 ? 8.773 2.208 -1.556 1.00 68.62 107 VAL A O 1
ATOM 845 N N . GLY A 1 108 ? 10.574 1.548 -0.386 1.00 62.66 108 GLY A N 1
ATOM 846 C CA . GLY A 1 108 ? 10.458 2.523 0.695 1.00 62.66 108 GLY A CA 1
ATOM 847 C C . GLY A 1 108 ? 11.170 3.831 0.354 1.00 62.66 108 GLY A C 1
ATOM 848 O O . GLY A 1 108 ? 11.943 3.900 -0.596 1.00 62.66 108 GLY A O 1
ATOM 849 N N . GLN A 1 109 ? 10.939 4.885 1.141 1.00 58.38 109 GLN A N 1
ATOM 850 C CA . GLN A 1 109 ? 11.706 6.133 0.987 1.00 58.38 109 GLN A CA 1
ATOM 851 C C . GLN A 1 109 ? 13.195 5.913 1.276 1.00 58.38 109 GLN A C 1
ATOM 853 O O . GLN A 1 109 ? 14.042 6.563 0.675 1.00 58.38 109 GLN A O 1
ATOM 858 N N . GLU A 1 110 ? 13.506 4.979 2.173 1.00 57.06 110 GLU A N 1
ATOM 859 C CA . GLU A 1 110 ? 14.861 4.544 2.495 1.00 57.06 110 GLU A CA 1
ATOM 860 C C . GLU A 1 110 ? 15.579 3.867 1.319 1.00 57.06 110 GLU A C 1
ATOM 862 O O . GLU A 1 110 ? 16.801 3.939 1.227 1.00 57.06 110 GLU A O 1
ATOM 867 N N . ASP A 1 111 ? 14.823 3.256 0.405 1.00 58.00 111 ASP A N 1
ATOM 868 C CA . ASP A 1 111 ? 15.354 2.590 -0.784 1.00 58.00 111 ASP A CA 1
ATOM 869 C C . ASP A 1 111 ? 15.648 3.607 -1.912 1.00 58.00 111 ASP A C 1
ATOM 871 O O . ASP A 1 111 ? 16.304 3.280 -2.896 1.00 58.00 111 ASP A O 1
ATOM 875 N N . LEU A 1 112 ? 15.212 4.865 -1.745 1.00 58.47 112 LEU A N 1
ATOM 876 C CA . LEU A 1 112 ? 15.425 5.984 -2.672 1.00 58.47 112 LEU A CA 1
ATOM 877 C C . LEU A 1 112 ? 16.569 6.921 -2.226 1.00 58.47 112 LEU A C 1
ATOM 879 O O . LEU A 1 112 ? 16.613 8.085 -2.626 1.00 58.47 112 LEU A O 1
ATOM 883 N N . ASP A 1 113 ? 17.482 6.456 -1.365 1.00 58.22 113 ASP A N 1
ATOM 884 C CA . ASP A 1 113 ? 18.565 7.287 -0.826 1.00 58.22 113 ASP A CA 1
ATOM 885 C C . ASP A 1 113 ? 19.691 7.551 -1.847 1.00 58.22 113 ASP A C 1
ATOM 887 O O . ASP A 1 113 ? 20.699 6.841 -1.934 1.00 58.22 113 ASP A O 1
ATOM 891 N N . PHE A 1 114 ? 19.536 8.652 -2.581 1.00 56.09 114 PHE A N 1
ATOM 892 C CA . PHE A 1 114 ? 20.530 9.202 -3.508 1.00 56.09 114 PHE A CA 1
ATOM 893 C C . PHE A 1 114 ? 21.796 9.751 -2.846 1.00 56.09 114 PHE A C 1
ATOM 895 O O . PHE A 1 114 ? 22.789 9.978 -3.539 1.00 56.09 114 PHE A O 1
ATOM 902 N N . ALA A 1 115 ? 21.777 10.010 -1.535 1.00 56.09 115 ALA A N 1
ATOM 903 C CA . ALA A 1 115 ? 22.953 10.503 -0.825 1.00 56.09 115 ALA A CA 1
ATOM 904 C C . ALA A 1 115 ? 23.942 9.365 -0.546 1.00 56.09 115 ALA A C 1
ATOM 906 O O . ALA A 1 115 ? 25.153 9.564 -0.648 1.00 56.09 115 ALA A O 1
ATOM 907 N N . SER A 1 116 ? 23.425 8.173 -0.238 1.00 53.34 116 SER A N 1
ATOM 908 C CA . SER A 1 116 ? 24.233 6.972 0.015 1.00 53.34 116 SER A CA 1
ATOM 909 C C . SER A 1 116 ? 24.576 6.199 -1.261 1.00 53.34 116 SER A C 1
ATOM 911 O O . SER A 1 116 ? 25.632 5.570 -1.324 1.00 53.34 116 SER A O 1
ATOM 913 N N . ASN A 1 117 ? 23.728 6.286 -2.292 1.00 51.75 117 ASN A N 1
ATOM 914 C CA . ASN A 1 117 ? 23.945 5.676 -3.603 1.00 51.75 117 ASN A CA 1
ATOM 915 C C . ASN A 1 117 ? 23.940 6.759 -4.691 1.00 51.75 117 ASN A C 1
ATOM 917 O O . ASN A 1 117 ? 22.940 6.916 -5.397 1.00 51.75 117 ASN A O 1
ATOM 921 N N . PRO A 1 118 ? 25.029 7.543 -4.826 1.00 52.28 118 PRO A N 1
ATOM 922 C CA . PRO A 1 118 ? 25.090 8.568 -5.848 1.00 52.28 118 PRO A CA 1
ATOM 923 C C . PRO A 1 118 ? 24.936 7.902 -7.220 1.00 52.28 118 PRO A C 1
ATOM 925 O O . PRO A 1 118 ? 25.656 6.942 -7.523 1.00 52.28 118 PRO A O 1
ATOM 928 N N . PRO A 1 119 ? 24.005 8.385 -8.050 1.00 50.53 119 PRO A N 1
ATOM 929 C CA . PRO A 1 119 ? 23.773 7.805 -9.354 1.00 50.53 119 PRO A CA 1
ATOM 930 C C . PRO A 1 119 ? 25.064 7.850 -10.172 1.00 50.53 119 PRO A C 1
ATOM 932 O O . PRO A 1 119 ? 25.678 8.908 -10.327 1.00 50.53 119 PRO A O 1
ATOM 935 N N . ALA A 1 120 ? 25.502 6.700 -10.694 1.00 52.28 120 ALA A N 1
ATOM 936 C CA . ALA A 1 120 ? 26.557 6.686 -11.700 1.00 52.28 120 ALA A CA 1
ATOM 937 C C . ALA A 1 120 ? 26.130 7.609 -12.859 1.00 52.28 120 ALA A C 1
ATOM 939 O O . ALA A 1 120 ? 24.942 7.708 -13.145 1.00 52.28 120 ALA A O 1
ATOM 940 N N . LEU A 1 121 ? 27.066 8.266 -13.552 1.00 50.03 121 LEU A N 1
ATOM 941 C CA . LEU A 1 121 ? 26.770 9.159 -14.692 1.00 50.03 121 LEU A CA 1
ATOM 942 C C . LEU A 1 121 ? 25.673 8.646 -15.673 1.00 50.03 121 LEU A C 1
ATOM 944 O O . LEU A 1 121 ? 24.842 9.461 -16.071 1.00 50.03 121 LEU A O 1
ATOM 948 N N . PRO A 1 122 ? 25.567 7.332 -15.990 1.00 60.84 122 PRO A N 1
ATOM 949 C CA . PRO A 1 122 ? 24.476 6.783 -16.811 1.00 60.84 122 PRO A CA 1
ATOM 950 C C . PRO A 1 122 ? 23.070 6.913 -16.203 1.00 60.84 122 PRO A C 1
ATOM 952 O O . PRO A 1 122 ? 22.091 7.026 -16.931 1.00 60.84 122 PRO A O 1
ATOM 955 N N . TYR A 1 123 ? 22.951 6.925 -14.876 1.00 65.31 123 TYR A N 1
ATOM 956 C CA . TYR A 1 123 ? 21.674 7.027 -14.171 1.00 65.31 123 TYR A CA 1
ATOM 957 C C . TYR A 1 123 ? 21.064 8.425 -14.321 1.00 65.31 123 TYR A C 1
ATOM 959 O O . TYR A 1 123 ? 19.853 8.552 -14.451 1.00 65.31 123 TYR A O 1
ATOM 967 N N . GLY A 1 124 ? 21.881 9.485 -14.362 1.00 65.44 124 GLY A N 1
ATOM 968 C CA . GLY A 1 124 ? 21.388 10.842 -14.629 1.00 65.44 124 GLY A CA 1
ATOM 969 C C . GLY A 1 124 ? 20.841 11.002 -16.051 1.00 65.44 124 GLY A C 1
ATOM 970 O O . GLY A 1 124 ? 19.791 11.612 -16.247 1.00 65.44 124 GLY A O 1
ATOM 971 N N . GLU A 1 125 ? 21.519 10.418 -17.041 1.00 72.00 125 GLU A N 1
ATOM 972 C CA . GLU A 1 125 ? 21.055 10.418 -18.434 1.00 72.00 125 GLU A CA 1
ATOM 973 C C . GLU A 1 125 ? 19.793 9.568 -18.612 1.00 72.00 125 GLU A C 1
ATOM 975 O O . GLU A 1 125 ? 18.854 9.999 -19.282 1.00 72.00 125 GLU A O 1
ATOM 980 N N . GLU A 1 126 ? 19.726 8.402 -17.965 1.00 78.94 126 GLU A N 1
ATOM 981 C CA . GLU A 1 126 ? 18.539 7.547 -17.972 1.00 78.94 126 GLU A CA 1
ATOM 982 C C . GLU A 1 126 ? 17.342 8.218 -17.285 1.00 78.94 126 GLU A C 1
ATOM 984 O O . GLU A 1 126 ? 16.230 8.183 -17.818 1.00 78.94 126 GLU A O 1
ATOM 989 N N . LEU A 1 127 ? 17.570 8.890 -16.152 1.00 80.62 127 LEU A N 1
ATOM 990 C CA . LEU A 1 127 ? 16.561 9.678 -15.449 1.00 80.62 127 LEU A CA 1
ATOM 991 C C . LEU A 1 127 ? 15.974 10.750 -16.371 1.00 80.62 127 LEU A C 1
ATOM 993 O O . LEU A 1 127 ? 14.759 10.807 -16.551 1.00 80.62 127 LEU A O 1
ATOM 997 N N . ILE A 1 128 ? 16.824 11.561 -17.009 1.00 75.19 128 ILE A N 1
ATOM 998 C CA . ILE A 1 128 ? 16.381 12.604 -17.947 1.00 75.19 128 ILE A CA 1
ATOM 999 C C . ILE A 1 128 ? 15.638 11.982 -19.136 1.00 75.19 128 ILE A C 1
ATOM 1001 O O . ILE A 1 128 ? 14.570 12.465 -19.515 1.00 75.19 128 ILE A O 1
ATOM 1005 N N . ALA A 1 129 ? 16.163 10.899 -19.714 1.00 81.19 129 ALA A N 1
ATOM 1006 C CA . ALA A 1 129 ? 15.543 10.225 -20.851 1.00 81.19 129 ALA A CA 1
ATOM 1007 C C . ALA A 1 129 ? 14.133 9.719 -20.515 1.00 81.19 129 ALA A C 1
ATOM 1009 O O . ALA A 1 129 ? 13.201 9.915 -21.297 1.00 81.19 129 ALA A O 1
ATOM 1010 N N . ARG A 1 130 ? 13.947 9.119 -19.336 1.00 85.25 130 ARG A N 1
ATOM 1011 C CA . ARG A 1 130 ? 12.639 8.637 -18.880 1.00 85.25 130 ARG A CA 1
ATOM 1012 C C . ARG A 1 130 ? 11.707 9.779 -18.467 1.00 85.25 130 ARG A C 1
ATOM 1014 O O . ARG A 1 130 ? 10.526 9.716 -18.801 1.00 85.25 130 ARG A O 1
ATOM 1021 N N . MET A 1 131 ? 12.217 10.847 -17.840 1.00 82.44 131 MET A N 1
ATOM 1022 C CA . MET A 1 131 ? 11.442 12.073 -17.577 1.00 82.44 131 MET A CA 1
ATOM 1023 C C . MET A 1 131 ? 10.871 12.647 -18.876 1.00 82.44 131 MET A C 1
ATOM 1025 O O . MET A 1 131 ? 9.692 12.982 -18.930 1.00 82.44 131 MET A O 1
ATOM 1029 N N . LEU A 1 132 ? 11.670 12.703 -19.946 1.00 84.62 132 LEU A N 1
ATOM 1030 C CA . LEU A 1 132 ? 11.207 13.144 -21.264 1.00 84.62 132 LEU A CA 1
ATOM 1031 C C . LEU A 1 132 ? 10.229 12.151 -21.904 1.00 84.62 132 LEU A C 1
ATOM 1033 O O . LEU A 1 132 ? 9.258 12.571 -22.529 1.00 84.62 132 LEU A O 1
ATOM 1037 N N . ARG A 1 133 ? 10.471 10.844 -21.749 1.00 87.69 133 ARG A N 1
ATOM 1038 C CA . ARG A 1 133 ? 9.644 9.785 -22.344 1.00 87.69 133 ARG A CA 1
ATOM 1039 C C . ARG A 1 133 ? 8.245 9.717 -21.734 1.00 87.69 133 ARG A C 1
ATOM 1041 O O . ARG A 1 133 ? 7.276 9.599 -22.477 1.00 87.69 133 ARG A O 1
ATOM 1048 N N . TYR A 1 134 ? 8.143 9.767 -20.407 1.00 88.25 134 TYR A N 1
ATOM 1049 C CA . TYR A 1 134 ? 6.869 9.623 -19.694 1.00 88.25 134 TYR A CA 1
ATOM 1050 C C . TYR A 1 134 ? 6.255 10.965 -19.284 1.00 88.25 134 TYR A C 1
ATOM 1052 O O . TYR A 1 134 ? 5.067 11.027 -18.974 1.00 88.25 134 TYR A O 1
ATOM 1060 N N . GLY A 1 135 ? 7.035 12.050 -19.271 1.00 86.50 135 GLY A N 1
ATOM 1061 C CA . GLY A 1 135 ? 6.578 13.355 -18.797 1.00 86.50 135 GLY A CA 1
ATOM 1062 C C . GLY A 1 135 ? 6.183 13.339 -17.319 1.00 86.50 135 GLY A C 1
ATOM 1063 O O . GLY A 1 135 ? 5.196 13.982 -16.965 1.00 86.50 135 GLY A O 1
ATOM 1064 N N . MET A 1 136 ? 6.883 12.559 -16.489 1.00 88.75 136 MET A N 1
ATOM 1065 C CA . MET A 1 136 ? 6.635 12.433 -15.045 1.00 88.75 136 MET A CA 1
ATOM 1066 C C . MET A 1 136 ? 7.716 13.152 -14.236 1.00 88.75 136 MET A C 1
ATOM 1068 O O . MET A 1 136 ? 8.770 13.516 -14.770 1.00 88.75 136 MET A O 1
ATOM 1072 N N . ASP A 1 137 ? 7.444 13.371 -12.951 1.00 84.19 137 ASP A N 1
ATOM 1073 C CA . ASP A 1 137 ? 8.418 13.968 -12.047 1.00 84.19 137 ASP A CA 1
ATOM 1074 C C . ASP A 1 137 ? 9.563 13.005 -11.698 1.00 84.19 137 ASP A C 1
ATOM 1076 O O . ASP A 1 137 ? 9.544 11.813 -12.004 1.00 84.19 137 ASP A O 1
ATOM 1080 N N . THR A 1 138 ? 10.604 13.537 -11.064 1.00 77.50 138 THR A N 1
ATOM 1081 C CA . THR A 1 138 ? 11.805 12.772 -10.723 1.00 77.50 138 THR A CA 1
ATOM 1082 C C . THR A 1 138 ? 11.511 11.565 -9.826 1.00 77.50 138 THR A C 1
ATOM 1084 O O . THR A 1 138 ? 12.129 10.523 -10.024 1.00 77.50 138 THR A O 1
ATOM 1087 N N . ASN A 1 139 ? 10.576 11.663 -8.878 1.00 78.94 139 ASN A N 1
ATOM 1088 C CA . ASN A 1 139 ? 10.290 10.571 -7.945 1.00 78.94 139 ASN A CA 1
ATOM 1089 C C . ASN A 1 139 ? 9.607 9.403 -8.662 1.00 78.94 139 ASN A C 1
ATOM 1091 O O . ASN A 1 139 ? 9.992 8.248 -8.469 1.00 78.94 139 ASN A O 1
ATOM 1095 N N . ASP A 1 140 ? 8.643 9.701 -9.529 1.00 85.31 140 ASP A N 1
ATOM 1096 C CA . ASP A 1 140 ? 7.954 8.686 -10.320 1.00 85.31 140 ASP A CA 1
ATOM 1097 C C . ASP A 1 140 ? 8.902 7.993 -11.295 1.00 85.31 140 ASP A C 1
ATOM 1099 O O . ASP A 1 140 ? 8.888 6.767 -11.429 1.00 85.31 140 ASP A O 1
ATOM 1103 N N . ILE A 1 141 ? 9.782 8.755 -11.949 1.00 87.31 141 ILE A N 1
ATOM 1104 C CA . ILE A 1 141 ? 10.766 8.168 -12.858 1.00 87.31 141 ILE A CA 1
ATOM 1105 C C . ILE A 1 141 ? 11.717 7.239 -12.120 1.00 87.31 141 ILE A C 1
ATOM 1107 O O . ILE A 1 141 ? 11.986 6.146 -12.615 1.00 87.31 141 ILE A O 1
ATOM 1111 N N . VAL A 1 142 ? 12.180 7.623 -10.936 1.00 84.69 142 VAL A N 1
ATOM 1112 C CA . VAL A 1 142 ? 13.046 6.780 -10.110 1.00 84.69 142 VAL A CA 1
ATOM 1113 C C . VAL A 1 142 ? 12.367 5.451 -9.776 1.00 84.69 142 VAL A C 1
ATOM 1115 O O . VAL A 1 142 ? 13.001 4.404 -9.889 1.00 84.69 142 VAL A O 1
ATOM 1118 N N . ILE A 1 143 ? 11.068 5.460 -9.461 1.00 85.75 143 ILE A N 1
ATOM 1119 C CA . ILE A 1 143 ? 10.290 4.230 -9.247 1.00 85.75 143 ILE A CA 1
ATOM 1120 C C . ILE A 1 143 ? 10.296 3.357 -10.511 1.00 85.75 143 ILE A C 1
ATOM 1122 O O . ILE A 1 143 ? 10.498 2.148 -10.415 1.00 85.75 143 ILE A O 1
ATOM 1126 N N . THR A 1 144 ? 10.125 3.943 -11.703 1.00 89.19 144 THR A N 1
ATOM 1127 C CA . THR A 1 144 ? 10.201 3.173 -12.961 1.00 89.19 144 THR A CA 1
ATOM 1128 C C . THR A 1 144 ? 11.608 2.655 -13.263 1.00 89.19 144 THR A C 1
ATOM 1130 O O . THR A 1 144 ? 11.757 1.578 -13.837 1.00 89.19 144 THR A O 1
ATOM 1133 N N . MET A 1 145 ? 12.651 3.408 -12.906 1.00 85.88 145 MET A N 1
ATOM 1134 C CA . MET A 1 145 ? 14.042 2.985 -13.079 1.00 85.88 145 MET A CA 1
ATOM 1135 C C . MET A 1 145 ? 14.347 1.787 -12.188 1.00 85.88 145 MET A C 1
ATOM 1137 O O . MET A 1 145 ? 14.903 0.805 -12.673 1.00 85.88 145 MET A O 1
ATOM 1141 N N . GLU A 1 146 ? 13.905 1.832 -10.932 1.00 83.38 146 GLU A N 1
ATOM 1142 C CA . GLU A 1 146 ? 14.052 0.717 -10.000 1.00 83.38 146 GLU A CA 1
ATOM 1143 C C . GLU A 1 146 ? 13.214 -0.496 -10.427 1.00 83.38 146 GLU A C 1
ATOM 1145 O O . GLU A 1 146 ? 13.672 -1.633 -10.367 1.00 83.38 146 GLU A O 1
ATOM 1150 N N . ALA A 1 147 ? 12.012 -0.276 -10.970 1.00 86.44 147 ALA A N 1
ATOM 1151 C CA . ALA A 1 147 ? 11.224 -1.354 -11.567 1.00 86.44 147 ALA A CA 1
ATOM 1152 C C . ALA A 1 147 ? 11.993 -2.046 -12.701 1.00 86.44 147 ALA A C 1
ATOM 1154 O O . ALA A 1 147 ? 12.097 -3.272 -12.724 1.00 86.44 147 ALA A O 1
ATOM 1155 N N . SER A 1 148 ? 12.596 -1.278 -13.612 1.00 86.69 148 SER A N 1
ATOM 1156 C CA . SER A 1 148 ? 13.409 -1.853 -14.686 1.00 86.69 148 SER A CA 1
ATOM 1157 C C . SER A 1 148 ? 14.664 -2.562 -14.178 1.00 86.69 148 SER A C 1
ATOM 1159 O O . SER A 1 148 ? 14.980 -3.636 -14.687 1.00 86.69 148 SER A O 1
ATOM 1161 N N . SER A 1 149 ? 15.380 -1.988 -13.204 1.00 82.31 149 SER A N 1
ATOM 1162 C CA . SER A 1 149 ? 16.623 -2.568 -12.672 1.00 82.31 149 SER A CA 1
ATOM 1163 C C . SER A 1 149 ? 16.372 -3.927 -12.009 1.00 82.31 149 SER A C 1
ATOM 1165 O O . SER A 1 149 ? 17.176 -4.849 -12.150 1.00 82.31 149 SER A O 1
ATOM 1167 N N . LEU A 1 150 ? 15.213 -4.074 -11.361 1.00 79.19 150 LEU A N 1
ATOM 1168 C CA . LEU A 1 150 ? 14.761 -5.300 -10.710 1.00 79.19 150 LEU A CA 1
ATOM 1169 C C . LEU A 1 150 ? 14.065 -6.287 -11.665 1.00 79.19 150 LEU A C 1
ATOM 1171 O O . LEU A 1 150 ? 13.652 -7.362 -11.230 1.00 79.19 150 LEU A O 1
ATOM 1175 N N . GLY A 1 151 ? 13.930 -5.952 -12.954 1.00 82.62 151 GLY A N 1
ATOM 1176 C CA . GLY A 1 151 ? 13.240 -6.791 -13.939 1.00 82.62 151 GLY A CA 1
ATOM 1177 C C . GLY A 1 151 ? 11.740 -6.937 -13.670 1.00 82.62 151 GLY A C 1
ATOM 1178 O O . GLY A 1 151 ? 11.158 -7.980 -13.964 1.00 82.62 151 GLY A O 1
ATOM 1179 N N . ILE A 1 152 ? 11.129 -5.919 -13.066 1.00 87.62 152 ILE A N 1
ATOM 1180 C CA . ILE A 1 152 ? 9.714 -5.886 -12.703 1.00 87.62 152 ILE A CA 1
ATOM 1181 C C . ILE A 1 152 ? 8.883 -5.411 -13.897 1.00 87.62 152 ILE A C 1
ATOM 1183 O O . ILE A 1 152 ? 9.196 -4.403 -14.526 1.00 87.62 152 ILE A O 1
ATOM 1187 N N . ASP A 1 153 ? 7.809 -6.142 -14.190 1.00 88.69 153 ASP A N 1
ATOM 1188 C CA . ASP A 1 153 ? 6.926 -5.932 -15.338 1.00 88.69 153 ASP A CA 1
ATOM 1189 C C . ASP A 1 153 ? 5.664 -5.126 -14.997 1.00 88.69 153 ASP A C 1
ATOM 1191 O O . ASP A 1 153 ? 4.986 -4.636 -15.899 1.00 88.69 153 ASP A O 1
ATOM 1195 N N . ALA A 1 154 ? 5.363 -4.938 -13.708 1.00 91.56 154 ALA A N 1
ATOM 1196 C CA . ALA A 1 154 ? 4.176 -4.228 -13.252 1.00 91.56 154 ALA A CA 1
ATOM 1197 C C . ALA A 1 154 ? 4.447 -3.229 -12.115 1.00 91.56 154 ALA A C 1
ATOM 1199 O O . ALA A 1 154 ? 5.229 -3.471 -11.191 1.00 91.56 154 ALA A O 1
ATOM 1200 N N . ILE A 1 155 ? 3.728 -2.107 -12.142 1.00 89.69 155 ILE A N 1
ATOM 1201 C CA . ILE A 1 155 ? 3.784 -1.065 -11.111 1.00 89.69 155 ILE A CA 1
ATOM 1202 C C . ILE A 1 155 ? 2.390 -0.873 -10.532 1.00 89.69 155 ILE A C 1
ATOM 1204 O O . ILE A 1 155 ? 1.423 -0.634 -11.252 1.00 89.69 155 ILE A O 1
ATOM 1208 N N . VAL A 1 156 ? 2.282 -0.931 -9.209 1.00 89.06 156 VAL A N 1
ATOM 1209 C CA . VAL A 1 156 ? 1.038 -0.646 -8.496 1.00 89.06 156 VAL A CA 1
ATOM 1210 C C . VAL A 1 156 ? 1.157 0.727 -7.846 1.00 89.06 156 VAL A C 1
ATOM 1212 O O . VAL A 1 156 ? 1.997 0.920 -6.964 1.00 89.06 156 VAL A O 1
ATOM 1215 N N . SER A 1 157 ? 0.313 1.677 -8.262 1.00 88.19 157 SER A N 1
ATOM 1216 C CA . SER A 1 157 ? 0.344 3.059 -7.771 1.00 88.19 157 SER A CA 1
ATOM 1217 C C . SER A 1 157 ? -1.047 3.668 -7.565 1.00 88.19 157 SER A C 1
ATOM 1219 O O . SER A 1 157 ? -1.996 3.410 -8.309 1.00 88.19 157 SER A O 1
ATOM 1221 N N . MET A 1 158 ? -1.148 4.530 -6.550 1.00 84.50 158 MET A N 1
ATOM 1222 C CA . MET A 1 158 ? -2.279 5.449 -6.367 1.00 84.50 158 MET A CA 1
ATOM 1223 C C . MET A 1 158 ? -2.078 6.754 -7.144 1.00 84.50 158 MET A C 1
ATOM 1225 O O . MET A 1 158 ? -3.015 7.531 -7.268 1.00 84.50 158 MET A O 1
ATOM 1229 N N . ASP A 1 159 ? -0.883 7.008 -7.672 1.00 83.44 159 ASP A N 1
ATOM 1230 C CA . ASP A 1 159 ? -0.657 8.162 -8.529 1.00 83.44 159 ASP A CA 1
ATOM 1231 C C . ASP A 1 159 ? -1.201 7.888 -9.936 1.00 83.44 159 ASP A C 1
ATOM 1233 O O . ASP A 1 159 ? -0.829 6.901 -10.580 1.00 83.44 159 ASP A O 1
ATOM 1237 N N . ARG A 1 160 ? -2.094 8.761 -10.413 1.00 84.50 160 ARG A N 1
ATOM 1238 C CA . ARG A 1 160 ? -2.627 8.668 -11.776 1.00 84.50 160 ARG A CA 1
ATOM 1239 C C . ARG A 1 160 ? -1.571 8.996 -12.818 1.00 84.50 160 ARG A C 1
ATOM 1241 O O . ARG A 1 160 ? -1.666 8.460 -13.920 1.00 84.50 160 ARG A O 1
ATOM 1248 N N . ASP A 1 161 ? -0.573 9.811 -12.492 1.00 86.06 161 ASP A N 1
ATOM 1249 C CA . ASP A 1 161 ? 0.503 10.132 -13.423 1.00 86.06 161 ASP A CA 1
ATOM 1250 C C . ASP A 1 161 ? 1.371 8.909 -13.732 1.00 86.06 161 ASP A C 1
ATOM 1252 O O . ASP A 1 161 ? 1.832 8.778 -14.865 1.00 86.06 161 ASP A O 1
ATOM 1256 N N . MET A 1 162 ? 1.425 7.918 -12.831 1.00 90.12 162 MET A N 1
ATOM 1257 C CA . MET A 1 162 ? 2.106 6.644 -13.080 1.00 90.12 162 MET A CA 1
ATOM 1258 C C . MET A 1 162 ? 1.537 5.880 -14.286 1.00 90.12 162 MET A C 1
ATOM 1260 O O . MET A 1 162 ? 2.247 5.094 -14.908 1.00 90.12 162 MET A O 1
ATOM 1264 N N . GLN A 1 163 ? 0.281 6.128 -14.688 1.00 90.94 163 GLN A N 1
ATOM 1265 C CA . GLN A 1 163 ? -0.292 5.544 -15.912 1.00 90.94 163 GLN A CA 1
ATOM 1266 C C . GLN A 1 163 ? 0.485 5.939 -17.176 1.00 90.94 163 GLN A C 1
ATOM 1268 O O . GLN A 1 163 ? 0.428 5.225 -18.178 1.00 90.94 163 GLN A O 1
ATOM 1273 N N . ARG A 1 164 ? 1.256 7.033 -17.151 1.00 89.88 164 ARG A N 1
ATOM 1274 C CA . ARG A 1 164 ? 2.124 7.433 -18.269 1.00 89.88 164 ARG A CA 1
ATOM 1275 C C . ARG A 1 164 ? 3.273 6.446 -18.505 1.00 89.88 164 ARG A C 1
ATOM 1277 O O . ARG A 1 164 ? 3.782 6.376 -19.620 1.00 89.88 164 ARG A O 1
ATOM 1284 N N . ALA A 1 165 ? 3.626 5.633 -17.506 1.00 91.62 165 ALA A N 1
ATOM 1285 C CA . ALA A 1 165 ? 4.595 4.545 -17.630 1.00 91.62 165 ALA A CA 1
ATOM 1286 C C . ALA A 1 165 ? 4.008 3.258 -18.249 1.00 91.62 165 ALA A C 1
ATOM 1288 O O . ALA A 1 165 ? 4.744 2.297 -18.466 1.00 91.62 165 ALA A O 1
ATOM 1289 N N . SER A 1 166 ? 2.710 3.233 -18.593 1.00 90.94 166 SER A N 1
ATOM 1290 C CA . SER A 1 166 ? 2.041 2.058 -19.191 1.00 90.94 166 SER A CA 1
ATOM 1291 C C . SER A 1 166 ? 2.607 1.610 -20.545 1.00 90.94 166 SER A C 1
ATOM 1293 O O . SER A 1 166 ? 2.281 0.534 -21.036 1.00 90.94 166 SER A O 1
ATOM 1295 N N . LEU A 1 167 ? 3.474 2.429 -21.147 1.00 87.06 167 LEU A N 1
ATOM 1296 C CA . LEU A 1 167 ? 4.245 2.077 -22.337 1.00 87.06 167 LEU A CA 1
ATOM 1297 C C . LEU A 1 167 ? 5.231 0.929 -22.092 1.00 87.06 167 LEU A C 1
ATOM 1299 O O . LEU A 1 167 ? 5.526 0.193 -23.030 1.00 87.06 167 LEU A O 1
ATOM 1303 N N . ASP A 1 168 ? 5.756 0.804 -20.871 1.00 89.00 168 ASP A N 1
ATOM 1304 C CA . ASP A 1 168 ? 6.800 -0.172 -20.533 1.00 89.00 168 ASP A CA 1
ATOM 1305 C C . ASP A 1 168 ? 6.437 -1.064 -19.336 1.00 89.00 168 ASP A C 1
ATOM 1307 O O . ASP A 1 168 ? 7.123 -2.054 -19.098 1.00 89.00 168 ASP A O 1
ATOM 1311 N N . PHE A 1 169 ? 5.365 -0.745 -18.604 1.00 91.81 169 PHE A N 1
ATOM 1312 C CA . PHE A 1 169 ? 4.918 -1.499 -17.430 1.00 91.81 169 PHE A CA 1
ATOM 1313 C C . PHE A 1 169 ? 3.411 -1.745 -17.455 1.00 91.81 169 PHE A C 1
ATOM 1315 O O . PHE A 1 169 ? 2.637 -0.892 -17.885 1.00 91.81 169 PHE A O 1
ATOM 1322 N N . ASP A 1 170 ? 2.965 -2.853 -16.872 1.00 92.06 170 ASP A N 1
ATOM 1323 C CA . ASP A 1 170 ? 1.567 -3.012 -16.481 1.00 92.06 170 ASP A CA 1
ATOM 1324 C C . ASP A 1 170 ? 1.284 -2.120 -15.261 1.00 92.06 170 ASP A C 1
ATOM 1326 O O . ASP A 1 170 ? 1.665 -2.437 -14.131 1.00 92.06 170 ASP A O 1
ATOM 1330 N N . VAL A 1 171 ? 0.627 -0.976 -15.476 1.00 90.06 171 VAL A N 1
ATOM 1331 C CA . VAL A 1 171 ? 0.338 -0.021 -14.396 1.00 90.06 171 VAL A CA 1
ATOM 1332 C C . VAL A 1 171 ? -1.054 -0.247 -13.818 1.00 90.06 171 VAL A C 1
ATOM 1334 O O . VAL A 1 171 ? -2.079 0.005 -14.459 1.00 90.06 171 VAL A O 1
ATOM 1337 N N . TYR A 1 172 ? -1.093 -0.641 -12.551 1.00 86.25 172 TYR A N 1
ATOM 1338 C CA . TYR A 1 172 ? -2.319 -0.870 -11.805 1.00 86.25 172 TYR A CA 1
ATOM 1339 C C . TYR A 1 172 ? -2.626 0.279 -10.843 1.00 86.25 172 TYR A C 1
ATOM 1341 O O . TYR A 1 172 ? -1.801 0.660 -10.014 1.00 86.25 172 TYR A O 1
ATOM 1349 N N . THR A 1 173 ? -3.860 0.777 -10.905 1.00 80.88 173 THR A N 1
ATOM 1350 C CA . THR A 1 173 ? -4.409 1.781 -9.985 1.00 80.88 173 THR A CA 1
ATOM 1351 C C . THR A 1 173 ? -5.847 1.416 -9.610 1.00 80.88 173 THR A C 1
ATOM 1353 O O . THR A 1 173 ? -6.519 0.705 -10.360 1.00 80.88 173 THR A O 1
ATOM 1356 N N . TRP A 1 174 ? -6.332 1.863 -8.449 1.00 69.75 174 TRP A N 1
ATOM 1357 C CA . TRP A 1 174 ? -7.713 1.606 -8.006 1.00 69.75 174 TRP A CA 1
ATOM 1358 C C . TRP A 1 174 ? -8.459 2.843 -7.484 1.00 69.75 174 TRP A C 1
ATOM 1360 O O . TRP A 1 174 ? -9.497 2.692 -6.822 1.00 69.75 174 TRP A O 1
ATOM 1370 N N . LEU A 1 175 ? -7.943 4.040 -7.798 1.00 58.12 175 LEU A N 1
ATOM 1371 C CA . LEU A 1 175 ? -8.611 5.331 -7.577 1.00 58.12 175 LEU A CA 1
ATOM 1372 C C . LEU A 1 175 ? -9.677 5.641 -8.636 1.00 58.12 175 LEU A C 1
ATOM 1374 O O . LEU A 1 175 ? -9.320 6.135 -9.735 1.00 58.12 175 LEU A O 1
#